Protein AF-A0A0I9N9V4-F1 (afdb_monomer)

Organism: Brugia malayi (NCBI:txid6279)

InterPro domains:
  IPR008952 Tetraspanin, EC2 domain superfamily [SSF48652] (27-95)
  IPR018499 Tetraspanin/Peripherin [PF00335] (1-123)

Sequence (134 aa):
MIFSIIVLILAILEVASIVLIIAGKDQFKNALYNLLSKTGESEDEMQHFKPIEDLFQCCGPTNETMVRYIENGLCEDELRNKPNCFAVISDHFDSSQKDIIKISVVLIIIDLLALFSTSMLYKAFRYQTPYYYA

Secondary structure (DSSP, 8-state):
-HHHHHHHHHHHHHHHHHHHHHHSHHHHHHHHHHHHHHTTSSHHHHHHHHHHHHHHT--SSSTTTHHHHHHTT-S-GGGGGSPPHHHHHHHHHHHHHHHHHHHHHHHHHHHHHHHHHHHHHHHHHHHHS-S---

Mean predicted aligned error: 8.67 Å

Solvent-accessible surface area (backbone atoms only — not comparable to full-atom values): 7423 Å² total; per-residue (Å²): 111,70,67,56,52,52,46,52,52,50,50,52,52,51,54,52,50,52,51,45,59,68,72,35,46,65,57,49,51,53,50,49,49,57,53,28,64,60,53,56,81,45,76,71,50,45,63,71,42,47,68,56,28,67,75,65,64,19,22,33,39,29,82,84,53,22,60,60,33,49,76,71,57,71,36,55,80,78,29,67,80,33,60,24,35,48,60,51,53,52,47,51,50,62,63,44,47,62,55,51,54,54,53,51,54,54,50,48,53,52,44,51,51,52,44,50,50,52,53,50,51,52,50,51,52,61,71,65,57,67,101,74,79,136

Structure (mmCIF, N/CA/C/O backbone):
data_AF-A0A0I9N9V4-F1
#
_entry.id   AF-A0A0I9N9V4-F1
#
loop_
_atom_site.group_PDB
_atom_site.id
_atom_site.type_symbol
_atom_site.label_atom_id
_atom_site.label_alt_id
_atom_site.label_comp_id
_atom_site.label_asym_id
_atom_site.label_entity_id
_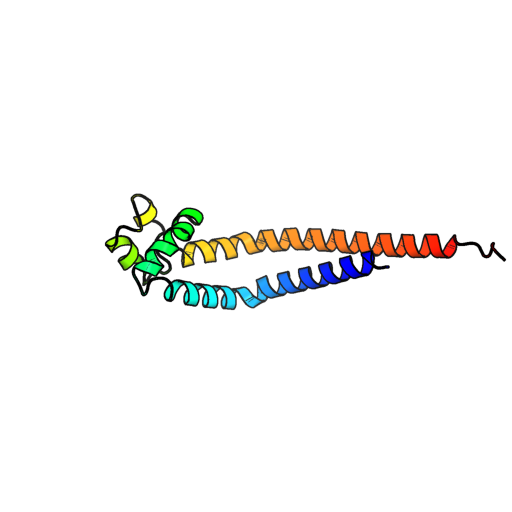atom_site.label_seq_id
_atom_site.pdbx_PDB_ins_code
_atom_site.Cartn_x
_atom_site.Cartn_y
_atom_site.Cartn_z
_atom_site.occupancy
_atom_site.B_iso_or_equiv
_atom_site.auth_seq_id
_atom_site.auth_comp_id
_atom_site.auth_asym_id
_atom_site.auth_atom_id
_atom_site.pdbx_PDB_model_num
ATOM 1 N N . MET A 1 1 ? 13.779 10.180 -27.302 1.00 71.06 1 MET A N 1
ATOM 2 C CA . MET A 1 1 ? 14.348 10.846 -26.107 1.00 71.06 1 MET A CA 1
ATOM 3 C C . MET A 1 1 ? 13.292 11.056 -25.021 1.00 71.06 1 MET A C 1
ATOM 5 O O . MET A 1 1 ? 13.468 10.501 -23.951 1.00 71.06 1 MET A O 1
ATOM 9 N N . ILE A 1 2 ? 12.172 11.742 -25.303 1.00 85.31 2 ILE A N 1
ATOM 10 C CA . ILE A 1 2 ? 11.084 11.997 -24.329 1.00 85.31 2 ILE A CA 1
ATOM 11 C C . ILE A 1 2 ? 10.520 10.707 -23.706 1.00 85.31 2 ILE A C 1
ATOM 13 O O . ILE A 1 2 ? 10.434 10.617 -22.490 1.00 85.31 2 ILE A O 1
ATOM 17 N N . PHE A 1 3 ? 10.231 9.679 -24.514 1.00 87.88 3 PHE A N 1
ATOM 18 C CA . PHE A 1 3 ? 9.744 8.383 -24.015 1.00 87.88 3 PHE A CA 1
ATOM 19 C C . PHE A 1 3 ? 10.671 7.758 -22.956 1.00 87.88 3 PHE A C 1
ATOM 21 O O . PHE A 1 3 ? 10.215 7.383 -21.886 1.00 87.88 3 PHE A O 1
ATOM 28 N N . SER A 1 4 ? 11.986 7.738 -23.202 1.00 87.69 4 SER A N 1
ATOM 29 C CA . SER A 1 4 ? 12.959 7.203 -22.239 1.00 87.69 4 SER A CA 1
ATOM 30 C C . SER A 1 4 ? 13.024 8.016 -20.944 1.00 87.69 4 SER A C 1
ATOM 32 O O . SER A 1 4 ? 13.285 7.440 -19.897 1.00 87.69 4 SER A O 1
ATOM 34 N N . ILE A 1 5 ? 12.802 9.334 -21.005 1.00 90.50 5 ILE A N 1
ATOM 35 C CA . ILE A 1 5 ? 12.755 10.193 -19.812 1.00 90.50 5 ILE A CA 1
ATOM 36 C C . ILE A 1 5 ? 11.499 9.879 -18.994 1.00 90.50 5 ILE A C 1
ATOM 38 O O . ILE A 1 5 ? 11.589 9.747 -17.780 1.00 90.50 5 ILE A O 1
ATOM 42 N N . ILE A 1 6 ? 10.348 9.714 -19.653 1.00 92.88 6 ILE A N 1
ATOM 43 C CA . ILE A 1 6 ? 9.091 9.352 -18.986 1.00 92.88 6 ILE A CA 1
ATOM 44 C C . ILE A 1 6 ? 9.228 7.995 -18.291 1.00 92.88 6 ILE A C 1
ATOM 46 O O . ILE A 1 6 ? 8.947 7.902 -17.102 1.00 92.88 6 ILE A O 1
ATOM 50 N N . VAL A 1 7 ? 9.722 6.974 -18.999 1.00 93.44 7 VAL A N 1
ATOM 51 C CA . VAL A 1 7 ? 9.932 5.632 -18.426 1.00 93.44 7 VAL A CA 1
ATOM 52 C C . VAL A 1 7 ? 10.926 5.677 -17.261 1.00 93.44 7 VAL A C 1
ATOM 54 O O . VAL A 1 7 ? 10.706 5.041 -16.241 1.00 93.44 7 VAL A O 1
ATOM 57 N N . LEU A 1 8 ? 11.986 6.485 -17.353 1.00 92.00 8 LEU A N 1
ATOM 58 C CA . LEU A 1 8 ? 12.930 6.652 -16.246 1.00 92.00 8 LEU A CA 1
ATOM 59 C C . LEU A 1 8 ? 12.274 7.278 -15.004 1.00 92.00 8 LEU A C 1
ATOM 61 O O . LEU A 1 8 ? 12.552 6.851 -13.887 1.00 92.00 8 LEU A O 1
ATOM 65 N N . ILE A 1 9 ? 11.412 8.283 -15.184 1.00 94.81 9 ILE A N 1
ATOM 66 C CA . ILE A 1 9 ? 10.674 8.904 -14.074 1.00 94.81 9 ILE A CA 1
ATOM 67 C C . ILE A 1 9 ? 9.719 7.890 -13.438 1.00 94.81 9 ILE A C 1
ATOM 69 O O . ILE A 1 9 ? 9.668 7.806 -12.213 1.00 94.81 9 ILE A O 1
ATOM 73 N N . LEU A 1 10 ? 9.001 7.107 -14.249 1.00 93.62 10 LEU A N 1
ATOM 74 C CA . LEU A 1 10 ? 8.111 6.053 -13.757 1.00 93.62 10 LEU A CA 1
ATOM 75 C C . LEU A 1 10 ? 8.882 5.017 -12.933 1.00 93.62 10 LEU A C 1
ATOM 77 O O . LEU A 1 10 ? 8.517 4.786 -11.783 1.00 93.62 10 LEU A O 1
ATOM 81 N N . ALA A 1 11 ? 10.016 4.527 -13.436 1.00 93.19 11 ALA A N 1
ATOM 82 C CA . ALA A 1 11 ? 10.866 3.588 -12.707 1.00 93.19 11 ALA A CA 1
ATOM 83 C C . ALA A 1 11 ? 11.342 4.146 -11.348 1.00 93.19 11 ALA A C 1
ATOM 85 O O . ALA A 1 11 ? 11.380 3.426 -10.349 1.00 93.19 11 ALA A O 1
ATOM 86 N N . ILE A 1 12 ? 11.676 5.442 -11.269 1.00 94.69 12 ILE A N 1
ATOM 87 C CA . ILE A 1 12 ? 12.046 6.092 -9.998 1.00 94.69 12 ILE A CA 1
ATOM 88 C C . ILE A 1 12 ? 10.854 6.129 -9.031 1.00 94.69 12 ILE A C 1
ATOM 90 O O . ILE A 1 12 ? 11.021 5.840 -7.843 1.00 94.69 12 ILE A O 1
ATOM 94 N N . LEU A 1 13 ? 9.658 6.472 -9.519 1.00 94.69 13 LEU A N 1
ATOM 95 C CA . LEU A 1 13 ? 8.439 6.515 -8.704 1.00 94.69 13 LEU A CA 1
ATOM 96 C C . LEU A 1 13 ? 8.032 5.126 -8.199 1.00 94.69 13 LEU A C 1
ATOM 98 O 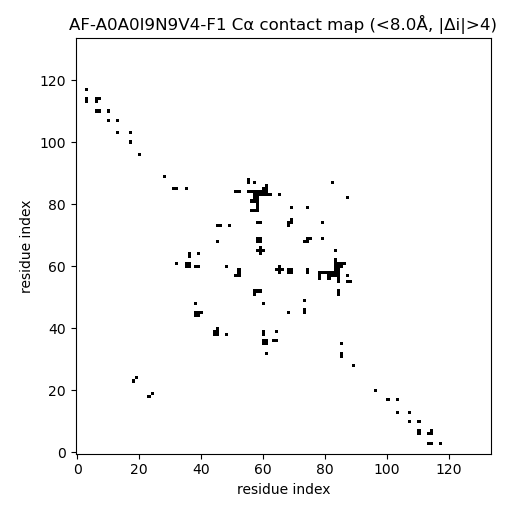O . LEU A 1 13 ? 7.595 4.998 -7.053 1.00 94.69 13 LEU A O 1
ATOM 102 N N . GLU A 1 14 ? 8.212 4.083 -9.007 1.00 92.50 14 GLU A N 1
ATOM 103 C CA . GLU A 1 14 ? 7.968 2.699 -8.594 1.00 92.50 14 GLU A CA 1
ATOM 104 C C . GLU A 1 14 ? 8.897 2.286 -7.454 1.00 92.50 14 GLU A C 1
ATOM 106 O O . GLU A 1 14 ? 8.430 1.825 -6.409 1.00 92.50 14 GLU A O 1
ATOM 111 N N . VAL A 1 15 ? 10.205 2.524 -7.598 1.00 92.19 15 VAL A N 1
ATOM 112 C CA . VAL A 1 15 ? 11.184 2.221 -6.543 1.00 92.19 15 VAL A CA 1
ATOM 113 C C . VAL A 1 15 ? 10.864 2.997 -5.264 1.00 92.19 15 VAL A C 1
ATOM 115 O O . VAL A 1 15 ? 10.868 2.415 -4.177 1.00 92.19 15 VAL A O 1
ATOM 118 N N . ALA A 1 16 ? 10.529 4.285 -5.373 1.00 92.25 16 ALA A N 1
ATOM 119 C CA . ALA A 1 16 ? 10.141 5.102 -4.224 1.00 92.25 16 ALA A CA 1
ATOM 120 C C . ALA A 1 16 ? 8.893 4.549 -3.514 1.00 92.25 16 ALA A C 1
ATOM 122 O O . ALA A 1 16 ? 8.860 4.490 -2.284 1.00 92.25 16 ALA A O 1
ATOM 123 N N . SER A 1 17 ? 7.899 4.089 -4.275 1.00 89.50 17 SER A N 1
ATOM 124 C CA . SER A 1 17 ? 6.668 3.503 -3.735 1.00 89.50 17 SER A CA 1
ATOM 125 C C . SER A 1 17 ? 6.942 2.203 -2.978 1.00 89.50 17 SER A C 1
ATOM 127 O O . SER A 1 17 ? 6.433 2.024 -1.873 1.00 89.50 17 SER A O 1
ATOM 129 N N . ILE A 1 18 ? 7.800 1.322 -3.507 1.00 90.44 18 ILE A N 1
ATOM 130 C CA . ILE A 1 18 ? 8.208 0.085 -2.817 1.00 90.44 18 ILE A CA 1
ATOM 131 C C . ILE A 1 18 ? 8.899 0.415 -1.489 1.00 90.44 18 ILE A C 1
ATOM 133 O O . ILE A 1 18 ? 8.567 -0.165 -0.454 1.00 90.44 18 ILE A O 1
ATOM 137 N N . VAL A 1 19 ? 9.843 1.362 -1.500 1.00 90.12 19 VAL A N 1
ATOM 138 C CA . VAL A 1 19 ? 10.552 1.789 -0.284 1.00 90.12 19 VAL A CA 1
ATOM 139 C C . VAL A 1 19 ? 9.572 2.351 0.742 1.00 90.12 19 VAL A C 1
ATOM 141 O O . VAL A 1 19 ? 9.658 1.993 1.916 1.00 90.12 19 VAL A O 1
ATOM 144 N N . LEU A 1 20 ? 8.610 3.171 0.311 1.00 87.50 20 LEU A N 1
ATOM 145 C CA . LEU A 1 20 ? 7.580 3.728 1.186 1.00 87.50 20 LEU A CA 1
ATOM 146 C C . LEU A 1 20 ? 6.685 2.636 1.785 1.00 87.50 20 LEU A C 1
ATOM 148 O O . LEU A 1 20 ? 6.383 2.681 2.971 1.00 87.50 20 LEU A O 1
ATOM 152 N N . ILE A 1 21 ? 6.296 1.633 1.000 1.00 86.69 21 ILE A N 1
ATOM 153 C CA . ILE A 1 21 ? 5.482 0.507 1.474 1.00 86.69 21 ILE A CA 1
ATOM 154 C C . ILE A 1 21 ? 6.231 -0.315 2.533 1.00 86.69 21 ILE A C 1
ATOM 156 O O . ILE A 1 21 ? 5.623 -0.769 3.502 1.00 86.69 21 ILE A O 1
ATOM 160 N N . ILE A 1 22 ? 7.539 -0.522 2.361 1.00 85.75 22 ILE A N 1
ATOM 161 C CA . ILE A 1 22 ? 8.356 -1.316 3.290 1.00 85.75 22 ILE A CA 1
ATOM 162 C C . ILE A 1 22 ? 8.678 -0.517 4.559 1.00 85.75 22 ILE A C 1
ATOM 164 O O . ILE A 1 22 ? 8.466 -1.010 5.663 1.00 85.75 22 ILE A O 1
ATOM 168 N N . ALA A 1 23 ? 9.181 0.710 4.414 1.00 88.00 23 ALA A N 1
ATOM 169 C CA . ALA A 1 23 ? 9.643 1.531 5.534 1.00 88.00 23 ALA A CA 1
ATOM 170 C C . ALA A 1 23 ? 8.503 2.267 6.256 1.00 88.00 23 ALA A C 1
ATOM 172 O O . ALA A 1 23 ? 8.595 2.555 7.446 1.00 88.00 23 ALA A O 1
ATOM 173 N N . GLY A 1 24 ? 7.427 2.586 5.539 1.00 86.62 24 GLY A N 1
ATOM 174 C CA . GLY A 1 24 ? 6.310 3.391 6.026 1.00 86.62 24 GLY A CA 1
ATOM 175 C C . GLY A 1 24 ? 5.162 2.583 6.617 1.00 86.62 24 GLY A C 1
ATOM 176 O O . GLY A 1 24 ? 4.167 3.185 7.001 1.00 86.62 24 GLY A O 1
ATOM 177 N N . LYS A 1 25 ? 5.260 1.251 6.718 1.00 86.00 25 LYS A N 1
ATOM 178 C CA . LYS A 1 25 ? 4.169 0.398 7.223 1.00 86.00 25 LYS A CA 1
ATOM 179 C C . LYS A 1 25 ? 3.656 0.847 8.596 1.00 86.00 25 LYS A C 1
ATOM 181 O O . LYS A 1 25 ? 2.454 1.035 8.771 1.00 86.00 25 LYS A O 1
ATOM 186 N N . ASP A 1 26 ? 4.554 1.066 9.552 1.00 88.56 26 ASP A N 1
ATOM 187 C CA . ASP A 1 26 ? 4.163 1.483 10.904 1.00 88.56 26 ASP A CA 1
ATOM 188 C C . ASP A 1 26 ? 3.634 2.922 10.922 1.00 88.56 26 ASP A C 1
ATOM 190 O O . ASP A 1 26 ? 2.670 3.231 11.620 1.00 88.56 26 ASP A O 1
ATOM 194 N N . GLN A 1 27 ? 4.212 3.801 10.096 1.00 89.50 27 GLN A N 1
ATOM 195 C CA . GLN A 1 27 ? 3.732 5.176 9.936 1.00 89.50 27 GLN A CA 1
ATOM 196 C C . GLN A 1 27 ? 2.324 5.213 9.336 1.00 89.50 27 GLN A C 1
ATOM 198 O O . GLN A 1 27 ? 1.483 5.970 9.813 1.00 89.50 27 GLN A O 1
ATOM 203 N N . PHE A 1 28 ? 2.052 4.368 8.341 1.00 87.75 28 PHE A N 1
ATOM 204 C CA . PHE A 1 28 ? 0.737 4.208 7.737 1.00 87.75 28 PHE A CA 1
ATOM 205 C C . PHE A 1 28 ? -0.274 3.710 8.765 1.00 87.75 28 PHE A C 1
ATOM 207 O O . PHE A 1 28 ? -1.324 4.326 8.914 1.00 87.75 28 PHE A O 1
ATOM 214 N N . LYS A 1 29 ? 0.050 2.656 9.525 1.00 89.88 29 LYS A N 1
ATOM 215 C CA . LYS A 1 29 ? -0.841 2.146 10.578 1.00 89.88 29 LYS A CA 1
ATOM 216 C C . LYS A 1 29 ? -1.124 3.201 11.645 1.00 89.88 29 LYS A C 1
ATOM 218 O O . LYS A 1 29 ? -2.278 3.384 12.013 1.00 89.88 29 LYS A O 1
ATOM 223 N N . ASN A 1 30 ? -0.115 3.945 12.089 1.00 91.88 30 ASN A N 1
ATOM 224 C CA . ASN A 1 30 ? -0.302 5.017 13.069 1.00 91.88 30 ASN A CA 1
ATOM 225 C C . ASN A 1 30 ? -1.144 6.175 12.512 1.00 91.88 30 ASN A C 1
ATOM 227 O O . ASN A 1 30 ? -2.029 6.682 13.198 1.00 91.88 30 ASN A O 1
ATOM 231 N N . ALA A 1 31 ? -0.900 6.587 11.266 1.00 90.38 31 ALA A N 1
ATOM 232 C CA . ALA A 1 31 ? -1.695 7.618 10.605 1.00 90.38 31 ALA A CA 1
ATOM 233 C C . ALA A 1 31 ? -3.148 7.166 10.420 1.00 90.38 31 ALA A C 1
ATOM 235 O O . ALA A 1 31 ? -4.065 7.918 10.739 1.00 90.38 31 ALA A O 1
ATOM 236 N N . LEU A 1 32 ? -3.356 5.926 9.975 1.00 91.19 32 LEU A N 1
ATOM 237 C CA . LEU A 1 32 ? -4.673 5.322 9.820 1.00 91.19 32 LEU A CA 1
ATOM 238 C C . LEU A 1 32 ? -5.409 5.257 11.160 1.00 91.19 32 LEU A C 1
ATOM 240 O O . LEU A 1 32 ? -6.555 5.686 11.232 1.00 91.19 32 LEU A O 1
ATOM 244 N N . TYR A 1 33 ? -4.748 4.791 12.224 1.00 91.19 33 TYR A N 1
ATOM 245 C CA . TYR A 1 33 ? -5.329 4.762 13.567 1.00 91.19 33 TYR A CA 1
ATOM 246 C C . TYR A 1 33 ? -5.770 6.158 14.013 1.00 91.19 33 TYR A C 1
ATOM 248 O O . TYR A 1 33 ? -6.895 6.323 14.463 1.00 91.19 33 TYR A O 1
ATOM 256 N N . ASN A 1 34 ? -4.918 7.170 13.829 1.00 90.25 34 ASN A N 1
ATOM 257 C CA . ASN A 1 34 ? -5.212 8.550 14.221 1.00 90.25 34 ASN A CA 1
ATOM 258 C C . ASN A 1 34 ? -6.339 9.196 13.404 1.00 90.25 34 ASN A C 1
ATOM 260 O O . ASN A 1 34 ? -7.053 10.055 13.917 1.00 90.25 34 ASN A O 1
ATOM 264 N N . LEU A 1 35 ? -6.479 8.839 12.126 1.00 88.94 35 LEU A N 1
ATOM 265 C CA . LEU A 1 35 ? -7.590 9.306 11.297 1.00 88.94 35 LEU A CA 1
ATOM 266 C C . LEU A 1 35 ? -8.895 8.638 11.734 1.00 88.94 35 LEU A C 1
ATOM 268 O O . LEU A 1 35 ? -9.901 9.314 11.936 1.00 88.94 35 LEU A O 1
ATOM 272 N N . LEU A 1 36 ? -8.862 7.322 11.934 1.00 87.62 36 LEU A N 1
ATOM 273 C CA . LEU A 1 36 ? -10.029 6.547 12.336 1.00 87.62 36 LEU A CA 1
ATOM 274 C C . LEU A 1 36 ? -10.483 6.880 13.760 1.00 87.62 36 LEU A C 1
ATOM 276 O O . LEU A 1 36 ? -11.680 6.971 13.992 1.00 87.62 36 LEU A O 1
ATOM 280 N N . SER A 1 37 ? -9.570 7.126 14.700 1.00 85.50 37 SER A N 1
ATOM 281 C CA . SER A 1 37 ? -9.930 7.494 16.076 1.00 85.50 37 SER A CA 1
ATOM 282 C C . SER A 1 37 ? -10.621 8.854 16.166 1.00 85.50 37 SER A C 1
ATOM 284 O O . SER A 1 37 ? -11.500 9.026 17.003 1.00 85.50 37 SER A O 1
ATOM 286 N N . LYS A 1 38 ? -10.272 9.795 15.280 1.00 83.19 38 LYS A N 1
ATOM 287 C CA . LYS A 1 38 ? -10.977 11.078 15.144 1.00 83.19 38 LYS A CA 1
ATOM 288 C C . LYS A 1 38 ? -12.342 10.944 14.479 1.00 83.19 38 LYS A C 1
ATOM 290 O O . LYS A 1 38 ? -13.227 11.750 14.731 1.00 83.19 38 LYS A O 1
ATOM 295 N N . THR A 1 39 ? -12.507 9.948 13.616 1.00 76.00 39 THR A N 1
ATOM 296 C CA . THR A 1 39 ? -13.746 9.760 12.863 1.00 76.00 39 THR A CA 1
ATOM 297 C C . THR A 1 39 ? -14.772 9.084 13.771 1.00 76.00 39 THR A C 1
ATOM 299 O O . THR A 1 39 ?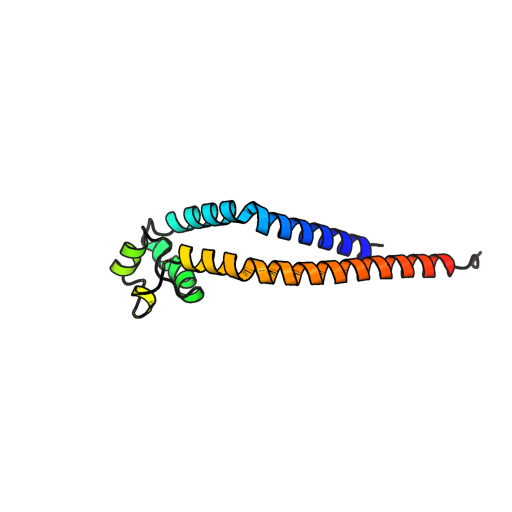 -14.699 7.886 14.016 1.00 76.00 39 THR A O 1
ATOM 302 N N . GLY A 1 40 ? -15.720 9.843 14.316 1.00 66.19 40 GLY A N 1
ATOM 303 C CA . GLY A 1 40 ? -16.730 9.326 15.254 1.00 66.19 40 GLY A CA 1
ATOM 304 C C . GLY A 1 40 ? -16.792 10.052 16.598 1.00 66.19 40 GLY A C 1
ATOM 305 O O . GLY A 1 40 ? -17.372 9.530 17.555 1.00 66.19 40 GLY A O 1
ATOM 306 N N . GLU A 1 41 ? -16.203 11.248 16.687 1.00 70.62 41 GLU A N 1
ATOM 307 C CA . GLU A 1 41 ? -16.442 12.152 17.815 1.00 70.62 41 GLU A CA 1
ATOM 308 C C . GLU A 1 41 ? -17.830 12.815 17.740 1.00 70.62 41 GLU A C 1
ATOM 310 O O . GLU A 1 41 ? -18.394 13.133 18.789 1.00 70.62 41 GLU A O 1
ATOM 315 N N . SER A 1 42 ? -18.413 12.956 16.541 1.00 74.75 42 SER A N 1
ATOM 316 C CA . SER A 1 42 ? -19.744 13.541 16.309 1.00 74.75 42 SER A CA 1
ATOM 317 C C . SER A 1 42 ? -20.695 12.601 15.550 1.00 74.75 42 SER A C 1
ATOM 319 O O . SER A 1 42 ? -20.255 11.818 14.713 1.00 74.75 42 SER A O 1
ATOM 321 N N . GLU A 1 43 ? -22.006 12.680 15.817 1.00 72.62 43 GLU A N 1
ATOM 322 C CA . GLU A 1 43 ? -23.030 11.840 15.158 1.00 72.62 43 GLU A CA 1
ATOM 323 C C . GLU A 1 43 ? -23.069 12.022 13.630 1.00 72.62 43 GLU A C 1
ATOM 325 O O . GLU A 1 43 ? -23.249 11.045 12.900 1.00 72.62 43 GLU A O 1
ATOM 330 N N . ASP A 1 44 ? -22.836 13.244 13.137 1.00 76.69 44 ASP A N 1
ATOM 331 C CA . ASP A 1 44 ? -22.793 13.541 11.700 1.00 76.69 44 ASP A CA 1
ATOM 332 C C . ASP A 1 44 ? -21.627 12.810 11.008 1.00 76.69 44 ASP A C 1
ATOM 334 O O . ASP A 1 44 ? -21.794 12.199 9.950 1.00 76.69 44 ASP A O 1
ATOM 338 N N . GLU A 1 45 ? -20.442 12.796 11.625 1.00 76.88 45 GLU A N 1
ATOM 339 C CA . GLU A 1 45 ? -19.273 12.079 11.098 1.00 76.88 45 GLU A CA 1
ATOM 340 C C . GLU A 1 45 ? -19.468 10.561 11.100 1.00 76.88 45 GLU A C 1
ATOM 342 O O . GLU A 1 45 ? -18.968 9.874 10.208 1.00 76.88 45 GLU A O 1
ATOM 347 N N . MET A 1 46 ? -20.224 10.034 12.067 1.00 76.94 46 MET A N 1
ATOM 348 C CA . MET A 1 46 ? -20.511 8.604 12.148 1.00 76.94 46 MET A CA 1
ATOM 349 C C . MET A 1 46 ? -21.367 8.120 10.970 1.00 76.94 46 MET A C 1
ATOM 351 O O . MET A 1 46 ? -21.133 7.031 10.446 1.00 76.94 46 MET A O 1
ATOM 355 N N . GLN A 1 47 ? -22.314 8.932 10.484 1.00 79.19 47 GLN A N 1
ATOM 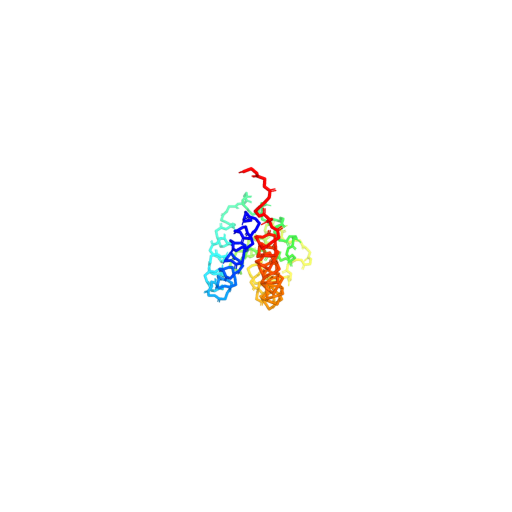356 C CA . GLN A 1 47 ? -23.103 8.583 9.294 1.00 79.19 47 GLN A CA 1
ATOM 357 C C . GLN A 1 47 ? -22.264 8.597 8.013 1.00 79.19 47 GLN A C 1
ATOM 359 O O . GLN A 1 47 ? -22.443 7.743 7.141 1.00 79.19 47 GLN A O 1
ATOM 364 N N . HIS A 1 48 ? -21.309 9.524 7.910 1.00 83.62 48 HIS A N 1
ATOM 365 C CA . HIS A 1 48 ? -20.374 9.585 6.785 1.00 83.62 48 HIS A CA 1
ATOM 366 C C . HIS A 1 48 ? -19.389 8.411 6.743 1.00 83.62 48 HIS A C 1
ATOM 368 O O . HIS A 1 48 ? -18.755 8.191 5.710 1.00 83.62 48 HIS A O 1
ATOM 374 N N . PHE A 1 49 ? -19.278 7.645 7.828 1.00 84.81 49 PHE A N 1
ATOM 375 C CA . PHE A 1 49 ? -18.384 6.499 7.921 1.00 84.81 49 PHE A CA 1
ATOM 376 C C . PHE A 1 49 ? -18.996 5.189 7.392 1.00 84.81 49 PHE A C 1
ATOM 378 O O . PHE A 1 49 ? -18.244 4.302 6.985 1.00 84.81 49 PHE A O 1
ATOM 385 N N . LYS A 1 50 ? -20.332 5.086 7.275 1.00 83.12 50 LYS A N 1
ATOM 386 C CA . LYS A 1 50 ? -21.023 3.888 6.744 1.00 83.12 50 LYS A CA 1
ATOM 387 C C . LYS A 1 50 ? -20.460 3.347 5.416 1.00 83.12 50 LYS A C 1
ATOM 389 O O . LYS A 1 50 ? -20.252 2.143 5.317 1.00 83.12 50 LYS A O 1
ATOM 394 N N . PRO A 1 51 ? -20.128 4.176 4.404 1.00 86.44 51 PRO A N 1
ATOM 395 C CA . PRO A 1 51 ? -19.554 3.672 3.154 1.00 86.44 51 PRO A CA 1
ATOM 396 C C . PRO A 1 51 ? -18.229 2.922 3.340 1.00 86.44 51 PRO A C 1
ATOM 398 O O . PRO A 1 51 ? -17.901 2.045 2.544 1.00 86.44 51 PRO A O 1
ATOM 401 N N . ILE A 1 52 ? -17.451 3.270 4.371 1.00 86.56 52 ILE A N 1
ATOM 402 C CA . ILE A 1 52 ? -16.195 2.588 4.701 1.00 86.56 52 ILE A CA 1
ATOM 403 C C . ILE A 1 52 ? -16.502 1.241 5.363 1.00 86.56 52 ILE A C 1
ATOM 405 O O . ILE A 1 52 ? -15.890 0.237 5.000 1.00 86.56 52 ILE A O 1
ATOM 409 N N . GLU A 1 53 ? -17.472 1.206 6.278 1.00 86.56 53 GLU A N 1
ATOM 410 C CA . GLU A 1 53 ? -17.954 -0.022 6.927 1.00 86.56 53 GLU A CA 1
ATOM 411 C C . GLU A 1 53 ? -18.475 -1.037 5.904 1.00 86.56 53 GLU A C 1
ATOM 413 O O . GLU A 1 53 ? -18.062 -2.198 5.922 1.00 86.56 53 GLU A O 1
ATOM 418 N N . ASP A 1 54 ? -19.289 -0.584 4.949 1.00 87.25 54 ASP A N 1
ATOM 419 C CA . ASP A 1 54 ? -19.848 -1.423 3.887 1.00 87.25 54 ASP A CA 1
ATOM 420 C C . ASP A 1 54 ? -18.767 -1.932 2.923 1.00 87.25 54 ASP A C 1
ATOM 422 O O . ASP A 1 54 ? -18.771 -3.106 2.539 1.00 87.25 54 ASP A O 1
ATOM 426 N N . LEU A 1 55 ? -17.814 -1.072 2.545 1.00 88.44 55 LEU A N 1
ATOM 427 C CA . LEU A 1 55 ? -16.739 -1.421 1.613 1.00 88.44 55 LEU A CA 1
ATOM 428 C C . LEU A 1 55 ? -15.789 -2.470 2.196 1.00 88.44 55 LEU A C 1
ATOM 430 O O . LEU A 1 55 ? -15.385 -3.401 1.499 1.00 88.44 55 LEU A O 1
ATOM 434 N N . PHE A 1 56 ? -15.417 -2.309 3.465 1.00 88.56 56 PHE A N 1
ATOM 435 C CA . PHE A 1 56 ? -14.458 -3.183 4.138 1.00 88.56 56 PHE A CA 1
ATOM 436 C C . PHE A 1 56 ? -15.123 -4.278 4.981 1.00 88.56 56 PHE A C 1
ATOM 438 O O . PHE A 1 56 ? -14.417 -5.121 5.530 1.00 88.56 56 PHE A O 1
ATOM 445 N N . GLN A 1 57 ? -16.458 -4.316 5.052 1.00 90.19 57 GLN A N 1
ATOM 446 C CA . GLN A 1 57 ? -17.230 -5.290 5.833 1.00 90.19 57 GLN A CA 1
ATOM 447 C C . GLN A 1 57 ? -16.773 -5.338 7.302 1.00 90.19 57 GLN A C 1
ATOM 449 O O . GLN A 1 57 ? -16.512 -6.405 7.869 1.00 90.19 57 GLN A O 1
ATOM 454 N N . CYS A 1 58 ? -16.644 -4.154 7.898 1.00 90.38 58 CYS A N 1
ATOM 455 C CA . CYS A 1 58 ? -16.133 -3.909 9.245 1.00 90.38 58 CYS A CA 1
ATOM 456 C C . CYS A 1 58 ? -17.107 -3.042 10.046 1.00 90.38 58 CYS A C 1
ATOM 458 O O . CYS A 1 58 ? -17.907 -2.325 9.460 1.00 90.38 58 CYS A O 1
ATOM 460 N N . CYS A 1 59 ? -17.035 -3.088 11.377 1.00 89.56 59 CYS A N 1
ATOM 461 C CA . CYS A 1 59 ? -17.897 -2.276 12.239 1.00 89.56 59 CYS A CA 1
ATOM 462 C C . CYS A 1 59 ? -17.072 -1.361 13.135 1.00 89.56 59 CYS A C 1
ATOM 464 O O . CYS A 1 59 ? -16.286 -1.828 13.963 1.00 89.56 59 CYS A O 1
ATOM 466 N N . GLY A 1 60 ? -17.286 -0.058 13.003 1.00 88.50 60 GLY A N 1
ATOM 467 C CA . GLY A 1 60 ? -16.613 0.955 13.787 1.00 88.50 60 GLY A CA 1
ATOM 468 C C . GLY A 1 60 ? -15.180 1.248 13.310 1.00 88.50 60 GLY A C 1
ATOM 469 O O . GLY A 1 60 ? -14.452 0.349 12.874 1.00 88.50 60 GLY A O 1
ATOM 470 N N . PRO A 1 61 ? -14.719 2.502 13.432 1.00 88.12 61 PRO A N 1
ATOM 471 C CA . PRO A 1 61 ? -13.379 2.915 13.023 1.00 88.12 61 PRO A CA 1
ATOM 472 C C . PRO A 1 61 ? -12.267 2.204 13.803 1.00 88.12 61 PRO A C 1
ATOM 474 O O . PRO A 1 61 ? -11.344 1.639 13.211 1.00 88.12 61 PRO A O 1
ATOM 477 N N . THR A 1 62 ? -12.355 2.215 15.134 1.00 88.19 62 THR A N 1
ATOM 478 C CA . THR A 1 62 ? -11.387 1.597 16.049 1.00 88.19 62 THR A CA 1
ATOM 479 C C . THR A 1 62 ? -12.114 0.790 17.118 1.00 88.19 62 THR A C 1
ATOM 481 O O . THR A 1 62 ? -13.328 0.891 17.281 1.00 88.19 62 THR A O 1
ATOM 484 N N . ASN A 1 63 ? -11.369 -0.009 17.884 1.00 86.38 63 ASN A N 1
ATOM 485 C CA . ASN A 1 63 ? -11.941 -0.793 18.981 1.00 86.38 63 ASN A CA 1
ATOM 486 C C . ASN A 1 63 ? -12.601 0.084 20.065 1.00 86.38 63 ASN A C 1
ATOM 488 O O . ASN A 1 63 ? -13.544 -0.344 20.718 1.00 86.38 63 ASN A O 1
ATOM 492 N N . GLU A 1 64 ? -12.106 1.309 20.252 1.00 83.50 64 GLU A N 1
ATOM 493 C CA . GLU A 1 64 ? -12.604 2.249 21.263 1.00 83.50 64 GLU A CA 1
ATOM 494 C C . GLU A 1 64 ? -13.919 2.908 20.830 1.00 83.50 64 GLU A C 1
ATOM 496 O O . GLU A 1 64 ? -14.825 3.083 21.643 1.00 83.50 64 GLU A O 1
ATOM 501 N N . THR A 1 65 ? -14.047 3.246 19.544 1.00 83.81 65 THR A N 1
ATOM 502 C CA . THR A 1 65 ? -15.231 3.931 19.006 1.00 83.81 65 THR A CA 1
ATOM 503 C C . THR A 1 65 ? -16.321 2.964 18.545 1.00 83.81 65 THR A C 1
ATOM 505 O O . THR A 1 65 ? -17.484 3.355 18.486 1.00 83.81 65 THR A O 1
ATOM 508 N N . MET A 1 66 ? -15.991 1.690 18.301 1.00 83.88 66 MET A N 1
ATOM 509 C CA . MET A 1 66 ? -16.919 0.646 17.840 1.00 83.88 66 MET A CA 1
ATOM 510 C C . MET A 1 66 ? -18.195 0.533 18.684 1.00 83.88 66 MET A C 1
ATOM 512 O O . MET A 1 66 ? -19.283 0.396 18.130 1.00 83.88 66 MET A O 1
ATOM 516 N N . VAL A 1 67 ? -18.095 0.644 20.013 1.00 85.62 67 VAL A N 1
ATOM 517 C CA . VAL A 1 67 ? -19.261 0.537 20.910 1.00 85.62 67 VAL A CA 1
ATOM 518 C C . VAL A 1 67 ? -20.316 1.597 20.579 1.00 85.62 67 VAL A C 1
ATOM 520 O O . VAL A 1 67 ? -21.495 1.268 20.462 1.00 85.62 67 VAL A O 1
ATOM 523 N N . ARG A 1 68 ? -19.897 2.842 20.311 1.00 83.50 68 ARG A N 1
ATOM 524 C CA . ARG A 1 68 ? -20.811 3.928 19.921 1.00 83.50 68 ARG A CA 1
ATOM 525 C C . ARG A 1 68 ? -21.507 3.651 18.592 1.00 83.50 68 ARG A C 1
ATOM 527 O O . ARG A 1 68 ? -22.672 3.999 18.437 1.00 83.50 68 ARG A O 1
ATOM 534 N N . TYR A 1 69 ? -20.821 3.033 17.634 1.00 84.06 69 TYR A N 1
ATOM 535 C CA . TYR A 1 69 ? -21.416 2.683 16.339 1.00 84.06 69 TYR A CA 1
ATOM 536 C C . TYR A 1 69 ? -22.480 1.584 16.475 1.00 84.06 69 TYR A C 1
ATOM 538 O O . TYR A 1 69 ? -23.521 1.637 15.819 1.00 84.06 69 TYR A O 1
ATOM 546 N N . ILE A 1 70 ? -22.268 0.625 17.381 1.00 84.50 70 ILE A N 1
ATOM 547 C CA . ILE A 1 70 ? -23.248 -0.427 17.686 1.00 84.50 70 ILE A CA 1
ATOM 548 C C . ILE A 1 70 ? -24.473 0.153 18.403 1.00 84.50 70 ILE A C 1
ATOM 550 O O . ILE A 1 70 ? -25.605 -0.181 18.043 1.00 84.50 70 ILE A O 1
ATOM 554 N N . GLU A 1 71 ? -24.257 1.015 19.400 1.00 85.12 71 GLU A N 1
ATOM 555 C CA . GLU A 1 71 ? -25.324 1.660 20.179 1.00 85.12 71 GLU A CA 1
ATOM 556 C C . GLU A 1 71 ? -26.214 2.560 19.315 1.00 85.12 71 GLU A C 1
ATOM 558 O O . GLU A 1 71 ? -27.435 2.527 19.458 1.00 85.12 71 GLU A O 1
ATOM 563 N N . ASN A 1 72 ? -25.624 3.289 18.363 1.00 82.50 72 ASN A N 1
ATOM 564 C CA . ASN A 1 72 ? -26.354 4.139 17.416 1.00 82.50 72 ASN A CA 1
ATOM 565 C C . ASN A 1 72 ? -26.988 3.366 16.246 1.00 82.50 72 ASN A C 1
ATOM 567 O O . ASN A 1 72 ? -27.544 3.974 15.335 1.00 82.50 72 ASN A O 1
ATOM 571 N N . GLY A 1 73 ? -26.903 2.030 16.242 1.00 81.25 73 GLY A N 1
ATOM 572 C CA . GLY A 1 73 ? -27.491 1.199 15.190 1.00 81.25 73 GLY A CA 1
ATOM 573 C C . GLY A 1 73 ? -26.850 1.393 13.814 1.00 81.25 73 GLY A C 1
ATOM 574 O O . GLY A 1 73 ? -27.483 1.110 12.804 1.00 81.25 73 GLY A O 1
ATOM 575 N N . LEU A 1 74 ? -25.609 1.884 13.756 1.00 81.44 74 LEU A N 1
ATOM 576 C CA . LEU A 1 74 ? -24.884 2.077 12.498 1.00 81.44 74 LEU A CA 1
ATOM 577 C C . LEU A 1 74 ? -24.330 0.750 11.972 1.00 81.44 74 LEU A C 1
ATOM 579 O O . LEU A 1 74 ? -24.369 0.516 10.768 1.00 81.44 74 LEU A O 1
ATOM 583 N N . CYS A 1 75 ? -23.927 -0.143 12.882 1.00 80.56 75 CYS A N 1
ATOM 584 C CA . CYS A 1 75 ? -23.603 -1.529 12.564 1.00 80.56 75 CYS A CA 1
ATOM 585 C C . CYS A 1 75 ? -24.849 -2.421 12.688 1.00 80.56 75 CYS A C 1
ATOM 587 O O . CYS A 1 75 ? -25.242 -2.819 13.796 1.00 80.56 75 CYS A O 1
ATOM 589 N N . GLU A 1 76 ? -25.461 -2.738 11.551 1.00 74.50 76 GLU A N 1
ATOM 590 C CA . GLU A 1 76 ? -26.620 -3.631 11.456 1.00 74.50 76 GLU A CA 1
ATOM 591 C C . GLU A 1 76 ? -26.195 -5.109 11.337 1.00 74.50 76 GLU A C 1
ATOM 593 O O . GLU A 1 76 ? -25.122 -5.439 10.825 1.00 74.50 76 GLU A O 1
ATOM 598 N N . ASP A 1 77 ? -27.044 -6.002 11.852 1.00 73.31 77 ASP A N 1
ATOM 599 C CA . ASP A 1 77 ? -27.001 -7.455 11.645 1.00 73.31 77 ASP A CA 1
ATOM 600 C C . ASP A 1 77 ? -25.613 -8.115 11.789 1.00 73.31 77 ASP A C 1
ATOM 602 O O . ASP A 1 77 ? -25.039 -8.169 12.884 1.00 73.31 77 ASP A O 1
ATOM 606 N N . GLU A 1 78 ? -25.078 -8.661 10.692 1.00 69.31 78 GLU A N 1
ATOM 607 C CA . GLU A 1 78 ? -23.840 -9.442 10.655 1.00 69.31 78 GLU A CA 1
ATOM 608 C C . GLU A 1 78 ? -22.588 -8.606 10.953 1.00 69.31 78 GLU A C 1
ATOM 610 O O . GLU A 1 78 ? -21.566 -9.171 11.354 1.00 69.31 78 GLU A O 1
ATOM 615 N N . LEU A 1 79 ? -22.654 -7.273 10.813 1.00 72.06 79 LEU A N 1
ATOM 616 C CA . LEU A 1 79 ? -21.515 -6.385 11.054 1.00 72.06 79 LEU A CA 1
ATOM 617 C C . LEU A 1 79 ? -21.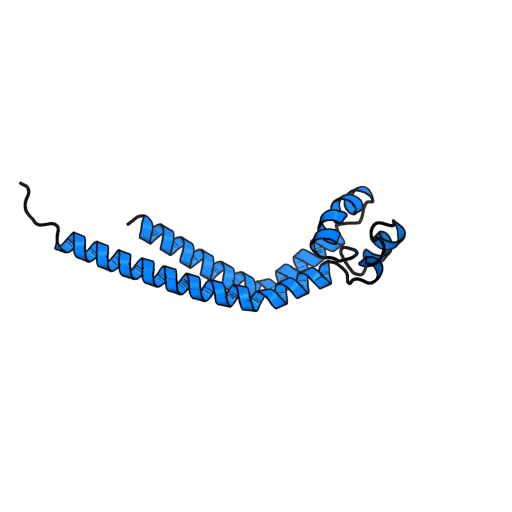179 -6.243 12.539 1.00 72.06 79 LEU A C 1
ATOM 619 O O . LEU A 1 79 ? -20.024 -6.005 12.879 1.00 72.06 79 LEU A O 1
ATOM 623 N N . ARG A 1 80 ? -22.131 -6.473 13.451 1.00 75.12 80 ARG A N 1
ATOM 624 C CA . ARG A 1 80 ? -21.886 -6.370 14.905 1.00 75.12 80 ARG A CA 1
ATOM 625 C C . ARG A 1 80 ? -20.825 -7.339 15.421 1.00 75.12 80 ARG A C 1
ATOM 627 O O . ARG A 1 80 ? -20.160 -7.048 16.409 1.00 75.12 80 ARG A O 1
ATOM 634 N N . ASN A 1 81 ? -20.670 -8.479 14.751 1.00 81.06 81 ASN A N 1
ATOM 635 C CA . ASN A 1 81 ? -19.671 -9.493 15.088 1.00 81.06 81 ASN A CA 1
ATOM 636 C C . ASN A 1 81 ? -18.392 -9.367 14.244 1.00 81.06 81 ASN A C 1
ATOM 638 O O . ASN A 1 81 ? -17.491 -10.200 14.368 1.00 81.06 81 ASN A O 1
ATOM 642 N N . LYS A 1 82 ? -18.308 -8.365 13.360 1.00 86.25 82 LYS A N 1
ATOM 643 C CA . LYS A 1 82 ? -17.121 -8.113 12.541 1.00 86.25 82 LYS A CA 1
ATOM 644 C C . LYS A 1 82 ? -16.083 -7.318 13.335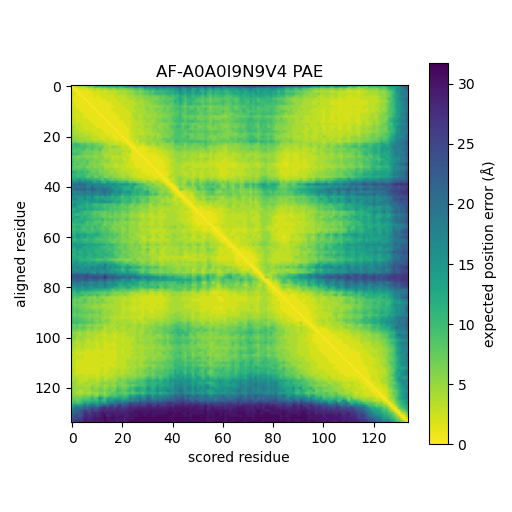 1.00 86.25 82 LYS A C 1
ATOM 646 O O . LYS A 1 82 ? -16.436 -6.544 14.223 1.00 86.25 82 LYS A O 1
ATOM 651 N N . PRO A 1 83 ? -14.791 -7.490 13.019 1.00 89.94 83 PRO A N 1
ATOM 652 C CA . PRO A 1 83 ? -13.739 -6.652 13.578 1.00 89.94 83 PRO A CA 1
ATOM 653 C C . PRO A 1 83 ? -13.888 -5.182 13.149 1.00 89.94 83 PRO A C 1
ATOM 655 O O . PRO A 1 83 ? -14.549 -4.862 12.158 1.00 89.94 83 PRO A O 1
ATOM 658 N N . ASN A 1 84 ? -13.219 -4.292 13.886 1.00 90.94 84 ASN A N 1
ATOM 659 C CA . ASN A 1 84 ? -13.158 -2.869 13.554 1.00 90.94 84 ASN A CA 1
ATOM 660 C C . ASN A 1 84 ? -12.400 -2.608 12.245 1.00 90.94 84 ASN A C 1
ATOM 662 O O . ASN A 1 84 ? -11.530 -3.382 11.832 1.00 90.94 84 ASN A O 1
ATOM 666 N N . CYS A 1 85 ? -12.717 -1.487 11.603 1.00 90.81 85 CYS A N 1
ATOM 667 C CA . CYS A 1 85 ? -12.179 -1.127 10.298 1.00 90.81 85 CYS A CA 1
ATOM 668 C C . CYS A 1 85 ? -10.664 -0.934 10.318 1.00 90.81 85 CYS A C 1
ATOM 670 O O . CYS A 1 85 ? -9.995 -1.334 9.369 1.00 90.81 85 CYS A O 1
ATOM 672 N N . PHE A 1 86 ? -10.086 -0.424 11.410 1.00 92.69 86 PHE A N 1
ATOM 673 C CA . PHE A 1 86 ? -8.632 -0.372 11.561 1.00 92.69 86 PHE A CA 1
ATOM 674 C C . PHE A 1 86 ? -7.987 -1.763 11.450 1.00 92.69 86 PHE A C 1
ATOM 676 O O . PHE A 1 86 ? -7.014 -1.936 10.711 1.00 92.69 86 PHE A O 1
ATOM 683 N N . ALA A 1 87 ? -8.529 -2.766 12.143 1.00 91.69 87 ALA A N 1
ATOM 684 C CA . ALA A 1 87 ? -8.020 -4.133 12.084 1.00 91.69 87 ALA A CA 1
ATOM 685 C C . ALA A 1 87 ? -8.138 -4.723 10.670 1.00 91.69 87 ALA A C 1
ATOM 687 O O . ALA A 1 87 ? -7.156 -5.254 10.159 1.00 91.69 87 ALA A O 1
ATOM 688 N N . VAL A 1 88 ? -9.289 -4.565 10.007 1.00 92.88 88 VAL A N 1
ATOM 689 C CA . VAL A 1 88 ? -9.498 -5.095 8.646 1.00 92.88 88 VAL A CA 1
ATOM 690 C C . VAL A 1 88 ? -8.590 -4.417 7.625 1.00 92.88 88 VAL A C 1
ATOM 692 O O . VAL A 1 88 ? -7.929 -5.093 6.842 1.00 92.88 88 VAL A O 1
ATOM 695 N N . ILE A 1 89 ? -8.522 -3.086 7.634 1.00 91.62 89 ILE A N 1
ATOM 696 C CA . ILE A 1 89 ? -7.735 -2.320 6.662 1.00 91.62 89 ILE A CA 1
ATOM 697 C C . ILE A 1 89 ? -6.238 -2.564 6.874 1.00 91.62 89 ILE A C 1
ATOM 699 O O . ILE A 1 89 ? -5.494 -2.735 5.907 1.00 91.62 89 ILE A O 1
ATOM 703 N N . SER A 1 90 ? -5.779 -2.605 8.129 1.00 91.38 90 SER A N 1
ATOM 704 C CA . SER A 1 90 ? -4.365 -2.852 8.428 1.00 91.38 90 SER A CA 1
ATOM 705 C C . SER A 1 90 ? -3.931 -4.281 8.087 1.00 91.38 90 SER A C 1
ATOM 707 O O . SER A 1 90 ? -2.815 -4.463 7.599 1.00 91.38 90 SER A O 1
ATOM 709 N N . ASP A 1 91 ? -4.803 -5.274 8.278 1.00 91.12 91 ASP A N 1
ATOM 710 C CA . ASP A 1 91 ? -4.559 -6.658 7.862 1.00 91.12 91 ASP A CA 1
ATOM 711 C C . ASP A 1 91 ? -4.588 -6.802 6.333 1.00 91.12 91 ASP A C 1
ATOM 713 O O . ASP A 1 91 ? -3.701 -7.415 5.737 1.00 91.12 91 ASP A O 1
ATOM 717 N N . HIS A 1 92 ? -5.536 -6.138 5.665 1.00 88.44 92 HIS A N 1
ATOM 718 C CA . HIS A 1 92 ? -5.606 -6.106 4.206 1.00 88.44 92 HIS A CA 1
ATOM 719 C C . HIS A 1 92 ? -4.349 -5.482 3.582 1.00 88.44 92 HIS A C 1
ATOM 721 O O . HIS A 1 92 ? -3.816 -6.012 2.602 1.00 88.44 92 HIS A O 1
ATOM 727 N N . PHE A 1 93 ? -3.841 -4.391 4.162 1.00 86.81 93 PHE A N 1
ATOM 728 C CA . PHE A 1 93 ? -2.588 -3.761 3.745 1.00 86.81 93 PHE A CA 1
ATOM 729 C C . PHE A 1 93 ? -1.390 -4.702 3.937 1.00 86.81 93 PHE A C 1
ATOM 731 O O . PHE A 1 93 ? -0.570 -4.858 3.030 1.00 86.81 93 PHE A O 1
ATOM 738 N N . ASP A 1 94 ? -1.312 -5.376 5.086 1.00 87.38 94 ASP A N 1
ATOM 739 C CA . ASP A 1 94 ? -0.236 -6.319 5.398 1.00 87.38 94 ASP A CA 1
ATOM 740 C C . ASP A 1 94 ? -0.233 -7.538 4.470 1.00 87.38 94 ASP A C 1
ATOM 742 O O . ASP A 1 94 ? 0.829 -7.973 4.014 1.00 87.38 94 ASP A O 1
ATOM 746 N N . SER A 1 95 ? -1.413 -8.075 4.164 1.00 88.44 95 SER A N 1
ATOM 747 C CA . SER A 1 95 ? -1.582 -9.205 3.251 1.00 88.44 95 SER A CA 1
ATOM 748 C C . SER A 1 95 ? -1.226 -8.817 1.812 1.00 88.44 95 SER A C 1
ATOM 750 O O . SER A 1 95 ? -0.423 -9.489 1.156 1.00 88.44 95 SER A O 1
ATOM 752 N N . SER A 1 96 ? -1.730 -7.667 1.353 1.00 87.31 96 SER A N 1
ATOM 753 C CA . SER A 1 96 ? -1.526 -7.173 -0.014 1.00 87.31 96 SER A CA 1
ATOM 754 C C . SER A 1 96 ? -0.091 -6.728 -0.286 1.00 87.31 96 SER A C 1
ATOM 756 O O . SER A 1 96 ? 0.342 -6.737 -1.437 1.00 87.31 96 SER A O 1
ATOM 758 N N . GLN A 1 97 ? 0.684 -6.382 0.749 1.00 84.00 97 GLN A N 1
ATOM 759 C CA . GLN A 1 97 ? 2.067 -5.916 0.609 1.00 84.00 97 GLN A CA 1
ATOM 760 C C . GLN A 1 97 ? 2.919 -6.869 -0.241 1.00 84.00 97 GLN A C 1
ATOM 762 O O . GLN A 1 97 ? 3.667 -6.433 -1.116 1.00 84.00 97 GLN A O 1
ATOM 767 N N . LYS A 1 98 ? 2.787 -8.182 -0.015 1.00 85.81 98 LYS A N 1
ATOM 768 C CA . LYS A 1 98 ? 3.553 -9.192 -0.758 1.00 85.81 98 LYS A CA 1
ATOM 769 C C . LYS A 1 98 ? 3.202 -9.199 -2.239 1.00 85.81 98 LYS A C 1
ATOM 771 O O . LYS A 1 98 ? 4.094 -9.365 -3.066 1.00 85.81 98 LYS A O 1
ATOM 776 N N . ASP A 1 99 ? 1.929 -9.040 -2.571 1.00 87.94 99 ASP A N 1
ATOM 777 C CA . ASP A 1 99 ? 1.474 -9.088 -3.957 1.00 87.94 99 ASP A CA 1
ATOM 778 C C . ASP A 1 99 ? 1.768 -7.781 -4.693 1.00 87.94 99 ASP A C 1
ATOM 780 O O . ASP A 1 99 ? 2.234 -7.826 -5.832 1.00 87.94 99 ASP A O 1
ATOM 784 N N . ILE A 1 100 ? 1.646 -6.635 -4.017 1.00 87.19 100 ILE A N 1
ATOM 785 C CA . ILE A 1 100 ? 2.054 -5.333 -4.559 1.00 87.19 100 ILE A CA 1
ATOM 786 C C . ILE A 1 100 ? 3.546 -5.351 -4.912 1.00 87.19 100 ILE A C 1
ATOM 788 O O . ILE A 1 100 ? 3.906 -5.014 -6.037 1.00 87.19 100 ILE A O 1
ATOM 792 N N . ILE A 1 101 ? 4.413 -5.827 -4.007 1.00 88.50 101 ILE A N 1
ATOM 793 C CA . ILE A 1 101 ? 5.860 -5.915 -4.266 1.00 88.50 101 ILE A CA 1
ATOM 794 C C . ILE A 1 101 ? 6.153 -6.802 -5.484 1.00 88.50 101 ILE A C 1
ATOM 796 O O . ILE A 1 101 ? 6.969 -6.430 -6.327 1.00 88.50 101 ILE A O 1
ATOM 800 N N . LYS A 1 102 ? 5.487 -7.958 -5.615 1.00 90.31 102 LYS A N 1
ATOM 801 C CA . LYS A 1 102 ? 5.670 -8.843 -6.779 1.00 90.31 102 LYS A CA 1
ATOM 802 C C . LYS A 1 10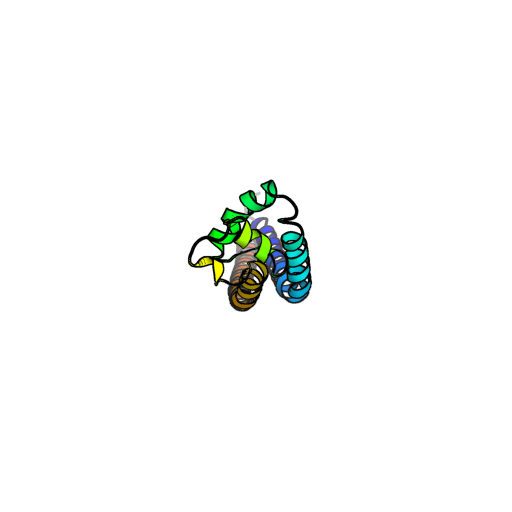2 ? 5.302 -8.142 -8.086 1.00 90.31 102 LYS A C 1
ATOM 804 O O . LYS A 1 102 ? 6.064 -8.229 -9.046 1.00 90.31 102 LYS A O 1
ATOM 809 N N . ILE A 1 103 ? 4.157 -7.460 -8.123 1.00 91.56 103 ILE A N 1
ATOM 810 C CA . ILE A 1 103 ? 3.688 -6.742 -9.315 1.00 91.56 103 ILE A CA 1
ATOM 811 C C . ILE A 1 103 ? 4.676 -5.630 -9.678 1.00 91.56 103 ILE A C 1
ATOM 813 O O . ILE A 1 103 ? 5.079 -5.533 -10.836 1.00 91.56 103 ILE A O 1
ATOM 817 N N . SER A 1 104 ? 5.139 -4.850 -8.699 1.00 90.56 104 SER A N 1
ATOM 818 C CA . SER A 1 104 ? 6.109 -3.778 -8.941 1.00 90.56 104 SER A CA 1
ATOM 819 C C . SER A 1 104 ? 7.443 -4.293 -9.489 1.00 90.56 104 SER A C 1
ATOM 821 O O . SER A 1 104 ? 8.020 -3.668 -10.370 1.00 90.56 104 SER A O 1
ATOM 823 N N . VAL A 1 105 ? 7.931 -5.460 -9.051 1.00 91.44 105 VAL A N 1
ATOM 824 C CA . VAL A 1 105 ? 9.156 -6.056 -9.624 1.00 91.44 105 VAL A CA 1
ATOM 825 C C . VAL A 1 105 ? 8.980 -6.396 -11.108 1.00 91.44 105 VAL A C 1
ATOM 827 O O . VAL A 1 105 ? 9.901 -6.192 -11.898 1.00 91.44 105 VAL A O 1
ATOM 830 N N . VAL A 1 106 ? 7.806 -6.892 -11.507 1.00 94.88 106 VAL A N 1
ATOM 831 C CA . VAL A 1 106 ? 7.511 -7.177 -12.921 1.00 94.88 106 VAL A CA 1
ATOM 832 C C . VAL A 1 106 ? 7.488 -5.889 -13.745 1.00 94.88 106 VAL A C 1
ATOM 834 O O . VAL A 1 106 ? 8.047 -5.870 -14.842 1.00 94.88 106 VAL A O 1
ATOM 837 N N . LEU A 1 107 ? 6.902 -4.812 -13.215 1.00 94.19 107 LEU A N 1
ATOM 838 C CA . LEU A 1 107 ? 6.873 -3.509 -13.885 1.00 94.19 107 LEU A CA 1
ATOM 839 C C . LEU A 1 107 ? 8.282 -2.931 -14.081 1.00 94.19 107 LEU A C 1
ATOM 841 O O . LEU A 1 107 ? 8.629 -2.567 -15.203 1.00 94.19 107 LEU A O 1
ATOM 845 N N . ILE A 1 108 ? 9.151 -3.017 -13.069 1.00 93.69 108 ILE A N 1
ATOM 846 C CA . ILE A 1 108 ? 10.559 -2.604 -13.187 1.00 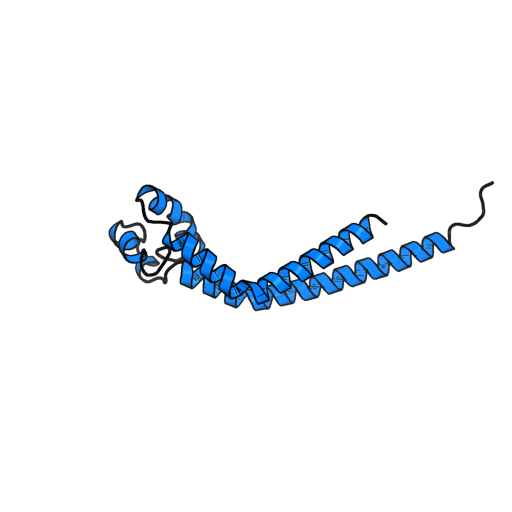93.69 108 ILE A CA 1
ATOM 847 C C . ILE A 1 108 ? 11.276 -3.366 -14.312 1.00 93.69 108 ILE A C 1
ATOM 849 O O . ILE A 1 108 ? 12.053 -2.781 -15.067 1.00 93.69 108 ILE A O 1
ATOM 853 N N . ILE A 1 109 ? 11.031 -4.673 -14.460 1.00 95.00 109 ILE A N 1
ATOM 854 C CA . ILE A 1 109 ? 11.625 -5.458 -15.554 1.00 95.00 109 ILE A CA 1
ATOM 855 C C . ILE A 1 109 ? 11.146 -4.931 -16.912 1.00 95.00 109 ILE A C 1
ATOM 857 O O . ILE A 1 109 ? 11.955 -4.783 -17.832 1.00 95.00 109 ILE A O 1
ATOM 861 N N . ILE A 1 110 ? 9.853 -4.626 -17.041 1.00 95.50 110 ILE A N 1
ATOM 862 C CA . ILE A 1 110 ? 9.273 -4.063 -18.267 1.00 95.50 110 ILE A CA 1
ATOM 863 C C . ILE A 1 110 ? 9.907 -2.701 -18.581 1.00 95.50 110 ILE A C 1
ATOM 865 O O . ILE A 1 110 ? 10.329 -2.478 -19.718 1.00 95.50 110 ILE A O 1
ATOM 869 N N . ASP A 1 111 ? 10.064 -1.835 -17.583 1.00 93.19 111 ASP A N 1
ATOM 870 C CA . ASP A 1 111 ? 10.693 -0.522 -17.735 1.00 93.19 111 ASP A CA 1
ATOM 871 C C . ASP A 1 111 ? 12.157 -0.630 -18.168 1.00 93.19 111 ASP A C 1
ATOM 873 O O . ASP A 1 111 ? 12.597 0.070 -19.085 1.00 93.19 111 ASP A O 1
ATOM 877 N N . LEU A 1 112 ? 12.922 -1.559 -17.589 1.00 92.75 112 LEU A N 1
ATOM 878 C CA . LEU A 1 112 ? 14.307 -1.807 -17.993 1.00 92.75 112 LEU A CA 1
ATOM 879 C C . LEU A 1 112 ? 14.400 -2.285 -19.448 1.00 92.75 112 LEU A C 1
ATOM 881 O O . LEU A 1 112 ? 15.265 -1.820 -20.197 1.00 92.75 112 LEU A O 1
ATOM 885 N N . LEU A 1 113 ? 13.497 -3.171 -19.878 1.00 94.62 113 LEU A N 1
ATOM 886 C CA . LEU A 1 113 ? 13.424 -3.623 -21.270 1.00 94.62 113 LEU A CA 1
ATOM 887 C C . LEU A 1 113 ? 13.025 -2.481 -22.216 1.00 94.62 113 LEU A C 1
ATOM 889 O O . LEU A 1 113 ? 13.594 -2.353 -23.307 1.00 94.62 113 LEU A O 1
ATOM 893 N N . ALA A 1 114 ? 12.102 -1.612 -21.803 1.00 93.44 114 ALA A N 1
ATOM 894 C CA . ALA A 1 114 ? 11.699 -0.425 -22.555 1.00 93.44 114 ALA A CA 1
ATOM 895 C C . ALA A 1 114 ? 12.855 0.585 -22.695 1.00 93.44 114 ALA A C 1
ATOM 897 O O . ALA A 1 114 ? 13.108 1.103 -23.789 1.00 93.44 114 ALA A O 1
ATOM 898 N N . LEU A 1 115 ? 13.620 0.824 -21.627 1.00 91.50 115 LEU A N 1
ATOM 899 C CA . LEU A 1 115 ? 14.802 1.693 -21.651 1.00 91.50 115 LEU A CA 1
ATOM 900 C C . LEU A 1 115 ? 15.919 1.111 -22.523 1.00 91.50 115 LEU A C 1
ATOM 902 O O . LEU A 1 115 ? 16.525 1.834 -23.326 1.00 91.50 115 LEU A O 1
ATOM 906 N N . PHE A 1 116 ? 16.174 -0.194 -22.414 1.00 90.69 116 PHE A N 1
ATOM 907 C CA . PHE A 1 116 ? 17.190 -0.882 -23.208 1.00 90.69 116 PHE A CA 1
ATOM 908 C C . PHE A 1 116 ? 16.854 -0.858 -24.703 1.00 90.69 116 PHE A C 1
ATOM 910 O O . PHE A 1 116 ? 17.682 -0.447 -25.521 1.00 90.69 116 PHE A O 1
ATOM 917 N N . SER A 1 117 ? 15.623 -1.228 -25.063 1.00 90.06 117 SER A N 1
ATOM 918 C CA . SER A 1 117 ? 15.154 -1.216 -26.454 1.00 90.06 117 SER A CA 1
ATOM 919 C C . SER A 1 117 ? 15.173 0.191 -27.052 1.00 90.06 117 SER A C 1
ATOM 921 O O . SER A 1 117 ? 15.686 0.373 -28.156 1.00 90.06 117 SER A O 1
ATOM 923 N N . THR A 1 118 ? 14.722 1.210 -26.314 1.00 88.75 118 THR A N 1
ATOM 924 C CA . THR A 1 118 ? 14.758 2.606 -26.783 1.00 88.75 118 THR A CA 1
ATOM 925 C C . THR A 1 118 ? 16.191 3.095 -26.998 1.00 88.75 118 THR A C 1
ATOM 927 O O . THR A 1 118 ? 16.471 3.795 -27.973 1.00 88.75 118 THR A O 1
ATOM 930 N N . SER A 1 119 ? 17.123 2.699 -26.128 1.00 84.88 119 SER A N 1
ATOM 931 C CA . SER A 1 119 ? 18.546 3.034 -26.261 1.00 84.88 119 SER A CA 1
ATOM 932 C C . SER A 1 119 ? 19.180 2.376 -27.490 1.00 84.88 119 SER A C 1
ATOM 934 O O . SER A 1 119 ? 19.946 3.022 -28.212 1.00 84.88 119 SER A O 1
ATOM 936 N N . MET A 1 120 ? 18.839 1.111 -27.757 1.00 85.69 120 MET A N 1
ATOM 937 C CA . MET A 1 120 ? 19.268 0.397 -28.963 1.00 85.69 120 MET A CA 1
ATOM 938 C C . MET A 1 120 ? 18.683 1.027 -30.226 1.00 85.69 120 MET A C 1
ATOM 940 O O . MET A 1 120 ? 19.425 1.293 -31.169 1.00 85.69 120 MET A O 1
ATOM 944 N N . LEU A 1 121 ? 17.388 1.345 -30.224 1.00 85.56 121 LEU A N 1
ATOM 945 C CA . LEU A 1 121 ? 16.705 1.976 -31.350 1.00 85.56 121 LEU A CA 1
ATOM 946 C C . LEU A 1 121 ? 17.280 3.366 -31.654 1.00 85.56 121 LEU A C 1
ATOM 948 O O . LEU A 1 121 ? 17.517 3.705 -32.811 1.00 85.56 121 LEU A O 1
ATOM 952 N N . TYR A 1 122 ? 17.579 4.153 -30.617 1.00 82.94 122 TYR A N 1
ATOM 953 C CA . TYR A 1 122 ? 18.228 5.454 -30.775 1.00 82.94 122 TYR A CA 1
ATOM 954 C C . TYR A 1 122 ? 19.623 5.329 -31.399 1.00 82.94 122 TYR A C 1
ATOM 956 O O . TYR A 1 122 ? 19.957 6.084 -32.313 1.00 82.94 122 TYR A O 1
ATOM 964 N N . LYS A 1 123 ? 20.436 4.363 -30.947 1.00 81.56 123 LYS A N 1
ATOM 965 C CA . LYS A 1 123 ? 21.742 4.088 -31.562 1.00 81.56 123 LYS A CA 1
ATOM 966 C C . LYS A 1 123 ? 21.594 3.626 -33.010 1.00 81.56 123 LYS A C 1
ATOM 968 O O . LYS A 1 123 ? 22.322 4.132 -33.855 1.00 81.56 123 LYS A O 1
ATOM 973 N N . ALA A 1 124 ? 20.654 2.727 -33.298 1.00 82.94 124 ALA A N 1
ATOM 974 C CA . ALA A 1 124 ? 20.410 2.223 -34.646 1.00 82.94 124 ALA A CA 1
ATOM 975 C C . ALA A 1 124 ? 20.060 3.364 -35.611 1.00 82.94 124 ALA A C 1
ATOM 977 O O . ALA A 1 124 ? 20.775 3.562 -36.587 1.00 82.94 124 ALA A O 1
ATOM 978 N N . PHE A 1 125 ? 19.062 4.196 -35.291 1.00 78.12 125 PHE A N 1
ATOM 979 C CA . PHE A 1 125 ? 18.710 5.342 -36.137 1.00 78.12 125 PHE A CA 1
ATOM 980 C C . PHE A 1 125 ? 19.840 6.366 -36.267 1.00 78.12 125 PHE A C 1
ATOM 982 O O . PHE A 1 125 ? 20.032 6.910 -37.349 1.00 78.12 125 PHE A O 1
ATOM 989 N N . ARG A 1 126 ? 20.627 6.596 -35.209 1.00 68.12 126 ARG A N 1
ATOM 990 C CA . ARG A 1 126 ? 21.786 7.500 -35.268 1.00 68.12 126 ARG A CA 1
ATOM 991 C C . ARG A 1 126 ? 22.905 6.977 -36.173 1.00 68.12 126 ARG A C 1
ATOM 993 O O . ARG A 1 126 ? 23.568 7.773 -36.828 1.00 68.12 126 ARG A O 1
ATOM 1000 N N . TYR A 1 127 ? 23.128 5.664 -36.207 1.00 62.06 127 TYR A N 1
ATOM 1001 C CA . TYR A 1 127 ? 24.077 5.038 -37.134 1.00 62.06 127 TYR A CA 1
ATOM 1002 C C . TYR A 1 127 ? 23.552 5.005 -38.573 1.00 62.06 127 TYR A C 1
ATOM 1004 O O . TYR A 1 127 ? 24.344 5.007 -39.510 1.00 62.06 127 TYR A O 1
ATOM 1012 N N . GLN A 1 128 ? 22.230 4.972 -38.746 1.00 58.56 128 GLN A N 1
ATOM 1013 C CA . GLN A 1 128 ? 21.579 4.833 -40.044 1.00 58.56 128 GLN A CA 1
ATOM 1014 C C . GLN A 1 128 ? 21.184 6.164 -40.692 1.00 58.56 128 GLN A C 1
ATOM 1016 O O . GLN A 1 128 ? 20.854 6.142 -41.871 1.00 58.56 128 GLN A O 1
ATOM 1021 N N . THR A 1 129 ? 21.240 7.305 -39.989 1.00 54.56 129 THR A N 1
ATOM 1022 C CA . THR A 1 129 ? 21.225 8.639 -40.616 1.00 54.56 129 THR A CA 1
ATOM 1023 C C . THR A 1 129 ? 22.498 8.807 -41.446 1.00 54.56 129 THR A C 1
ATOM 1025 O O . THR A 1 129 ? 23.564 9.033 -40.867 1.00 54.56 129 THR A O 1
ATOM 1028 N N . PRO A 1 130 ? 22.437 8.686 -42.784 1.00 51.47 130 PRO A N 1
ATOM 1029 C CA . PRO A 1 130 ? 23.599 8.903 -43.615 1.00 51.47 130 PRO A CA 1
ATOM 1030 C C . PRO A 1 130 ? 23.879 10.405 -43.653 1.00 51.47 130 PRO A C 1
ATOM 1032 O O . PRO A 1 130 ? 22.961 11.225 -43.686 1.00 51.47 130 PRO A O 1
ATOM 1035 N N . TYR A 1 131 ? 25.159 10.749 -43.732 1.00 53.00 131 TYR A N 1
ATOM 1036 C CA . TYR A 1 131 ? 25.665 12.004 -44.290 1.00 53.00 131 TYR A CA 1
ATOM 1037 C C . TYR A 1 131 ? 25.253 12.142 -45.775 1.00 53.00 131 TYR A C 1
ATOM 1039 O O . TYR A 1 131 ? 26.089 12.149 -46.669 1.00 53.00 131 TYR A O 1
ATOM 1047 N N . TYR A 1 132 ? 23.955 12.187 -46.061 1.00 51.44 132 TYR A N 1
ATOM 1048 C CA . TYR A 1 132 ? 23.413 12.450 -47.389 1.00 51.44 132 TYR A CA 1
ATOM 1049 C C . TYR A 1 132 ? 22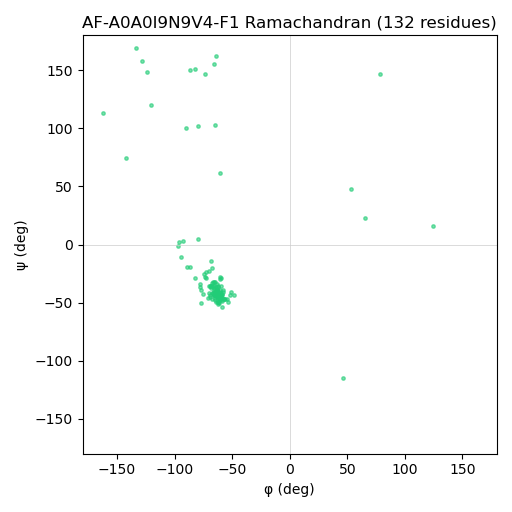.164 13.309 -47.253 1.00 51.44 132 TYR A C 1
ATOM 1051 O O . TYR A 1 132 ? 21.053 12.817 -47.380 1.00 51.44 132 TYR A O 1
ATOM 1059 N N . TYR A 1 133 ? 22.367 14.591 -46.961 1.00 45.34 133 TYR A N 1
ATOM 1060 C CA . TYR A 1 133 ? 21.707 15.689 -47.664 1.00 45.34 133 TYR A CA 1
ATOM 1061 C C . TYR A 1 133 ? 22.496 16.978 -47.386 1.00 45.34 133 TYR A C 1
ATOM 1063 O O . TYR A 1 133 ? 22.498 17.447 -46.252 1.00 45.34 133 TYR A O 1
ATOM 1071 N N . ALA A 1 134 ? 23.110 17.487 -48.464 1.00 39.62 134 ALA A N 1
ATOM 1072 C CA . ALA A 1 134 ? 23.676 18.827 -48.691 1.00 39.62 134 ALA A CA 1
ATOM 1073 C C . ALA A 1 134 ? 24.867 19.284 -47.828 1.00 39.62 134 ALA A C 1
ATOM 1075 O O . ALA A 1 134 ? 24.686 19.599 -46.634 1.00 39.62 134 ALA A O 1
#

pLDDT: mean 84.52, std 10.35, range [39.62, 95.5]

Foldseek 3Di:
DVQLVVLVVVLVVLVVVLCCLVVCLVVVLVVQLVVQVPQQPDPVSLLVCLVLCVVQVEAGSAPVRRVVCVVVCSQDDPRNPGHHSSVSVSVVSVVCSVVSVVVSVVSSVVSVVVNVVVVVVVVVVVVVPDPPDD

Radius of gyration: 24.41 Å; Cα contacts (8 Å, |Δi|>4): 96; chains: 1; bounding box: 53×28×70 Å